Protein AF-A0A3M1ZAB5-F1 (afdb_monomer_lite)

Structure (mmCIF, N/CA/C/O backbone):
data_AF-A0A3M1ZAB5-F1
#
_entry.id   AF-A0A3M1ZAB5-F1
#
loop_
_atom_site.group_PDB
_atom_site.id
_atom_site.type_symbol
_atom_site.label_atom_id
_atom_site.label_alt_id
_atom_site.label_comp_id
_atom_site.label_asym_id
_atom_site.label_entity_id
_atom_site.label_seq_id
_atom_site.pdbx_PDB_ins_code
_atom_site.Cartn_x
_atom_site.Cartn_y
_atom_site.Cartn_z
_atom_site.occupancy
_atom_site.B_iso_or_equiv
_atom_site.auth_seq_id
_atom_site.auth_comp_id
_atom_site.auth_asym_id
_atom_site.auth_atom_id
_atom_site.pdbx_PDB_model_num
ATOM 1 N N . PRO A 1 1 ? -8.344 -4.254 19.975 1.00 91.75 1 PRO A N 1
ATOM 2 C CA . PRO A 1 1 ? -9.183 -4.299 21.205 1.00 91.75 1 PRO A CA 1
ATOM 3 C C . PRO A 1 1 ? -8.503 -5.169 22.272 1.00 91.75 1 PRO A C 1
ATOM 5 O O . PRO A 1 1 ? -7.841 -6.131 21.900 1.00 91.75 1 PRO A O 1
ATOM 8 N N . ALA A 1 2 ? -8.679 -4.872 23.566 1.00 95.12 2 ALA A N 1
ATOM 9 C CA . ALA A 1 2 ? -8.044 -5.644 24.647 1.00 95.12 2 ALA A CA 1
ATOM 10 C C . ALA A 1 2 ? -8.438 -7.136 24.643 1.00 95.12 2 ALA A C 1
ATOM 12 O O . ALA A 1 2 ? -7.658 -7.992 25.047 1.00 95.12 2 ALA A O 1
ATOM 13 N N . ARG A 1 3 ? -9.644 -7.451 24.152 1.00 97.12 3 ARG A N 1
ATOM 14 C CA . ARG A 1 3 ? -10.127 -8.818 23.912 1.00 97.12 3 ARG A CA 1
ATOM 15 C C . ARG A 1 3 ? -10.676 -8.921 22.478 1.00 97.12 3 ARG A C 1
ATOM 17 O O . ARG A 1 3 ? -11.824 -8.535 22.251 1.00 97.12 3 ARG A O 1
ATOM 24 N N . PRO A 1 4 ? -9.863 -9.338 21.488 1.00 97.50 4 PRO A N 1
ATOM 25 C CA . PRO A 1 4 ? -10.298 -9.481 20.096 1.00 97.50 4 PRO A CA 1
ATOM 26 C C . PRO A 1 4 ? -11.405 -10.524 19.921 1.00 97.50 4 PRO A C 1
ATOM 28 O O . PRO A 1 4 ? -11.357 -11.591 20.524 1.00 97.50 4 PRO A O 1
ATOM 31 N N . LYS A 1 5 ? -12.393 -10.221 19.068 1.00 97.88 5 LYS A N 1
ATOM 32 C CA . LYS A 1 5 ? -13.499 -11.141 18.742 1.00 97.88 5 LYS A CA 1
ATOM 33 C C . LYS A 1 5 ? -13.116 -12.194 17.693 1.00 97.88 5 LYS A C 1
ATOM 35 O O . LYS A 1 5 ? -13.805 -13.197 17.557 1.00 97.88 5 LYS A O 1
ATOM 40 N N . SER A 1 6 ? -12.041 -11.967 16.940 1.00 97.81 6 SER A N 1
ATOM 41 C CA . SER A 1 6 ? -11.509 -12.887 15.934 1.00 97.81 6 SER A CA 1
ATOM 42 C C . SER A 1 6 ? -10.006 -12.650 15.734 1.00 97.81 6 SER A C 1
ATOM 44 O O . SER A 1 6 ? -9.426 -11.748 16.344 1.00 97.81 6 SER A O 1
ATOM 46 N N . ARG A 1 7 ? -9.378 -13.466 14.877 1.00 96.00 7 ARG A N 1
ATOM 47 C CA . ARG A 1 7 ? -7.983 -13.301 14.430 1.00 96.00 7 ARG A CA 1
ATOM 48 C C . ARG A 1 7 ? -7.848 -12.494 13.130 1.00 96.00 7 ARG A C 1
ATOM 50 O O . ARG A 1 7 ? -6.744 -12.388 12.612 1.00 96.00 7 ARG A O 1
ATOM 57 N N . TYR A 1 8 ? -8.945 -11.959 12.594 1.00 97.06 8 TYR A N 1
ATOM 58 C CA . TYR A 1 8 ? -8.907 -11.148 11.379 1.00 97.06 8 TYR A CA 1
ATOM 59 C C . TYR A 1 8 ? -8.552 -9.705 11.724 1.00 97.06 8 TYR A C 1
ATOM 61 O O . TYR A 1 8 ? -9.237 -9.066 12.525 1.00 97.06 8 TYR A O 1
ATOM 69 N N . ALA A 1 9 ? -7.489 -9.205 11.104 1.00 97.00 9 ALA A N 1
ATOM 70 C CA . ALA A 1 9 ? -7.145 -7.793 11.104 1.00 97.00 9 ALA A CA 1
ATOM 71 C C . ALA A 1 9 ? -7.650 -7.148 9.807 1.00 97.00 9 ALA A C 1
ATOM 73 O O . ALA A 1 9 ? -7.620 -7.777 8.750 1.00 97.00 9 ALA A O 1
ATOM 74 N N . VAL A 1 10 ? -8.100 -5.896 9.894 1.00 97.44 10 VAL A N 1
ATOM 75 C CA . VAL A 1 10 ? -8.353 -5.075 8.706 1.00 97.44 10 VAL A CA 1
ATOM 76 C C . VAL A 1 10 ? -7.000 -4.565 8.214 1.00 97.44 10 VAL A C 1
ATOM 78 O O . VAL A 1 10 ? -6.260 -3.949 8.980 1.00 97.44 10 VAL A O 1
ATOM 81 N N . THR A 1 11 ? -6.654 -4.876 6.967 1.00 96.69 11 THR A N 1
ATOM 82 C CA . THR A 1 11 ? -5.379 -4.482 6.355 1.00 96.69 11 THR A CA 1
ATOM 83 C C . THR A 1 11 ? -5.355 -2.993 6.010 1.00 96.69 11 THR A C 1
ATOM 85 O O . THR A 1 11 ? -6.401 -2.372 5.859 1.00 96.69 11 THR A O 1
ATOM 88 N N . GLY A 1 12 ? -4.165 -2.430 5.791 1.00 96.44 12 GLY A N 1
ATOM 89 C CA . GLY A 1 12 ? -3.964 -1.015 5.443 1.00 96.44 12 GLY A CA 1
ATOM 90 C C . GLY A 1 12 ? -4.318 -0.608 4.002 1.00 96.44 12 GLY A C 1
ATOM 91 O O . GLY A 1 12 ? -3.651 0.263 3.457 1.00 96.44 12 GLY A O 1
ATOM 92 N N . LEU A 1 13 ? -5.316 -1.236 3.374 1.00 97.56 13 LEU A N 1
ATOM 93 C CA . LEU A 1 13 ? -5.795 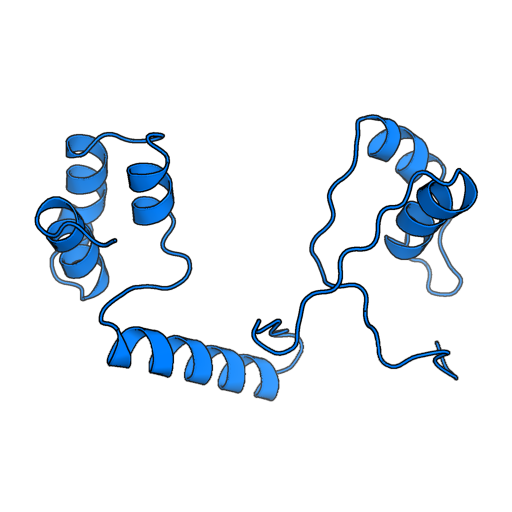-0.900 2.029 1.00 97.56 13 LEU A CA 1
ATOM 94 C C . LEU A 1 13 ? -7.316 -0.758 2.062 1.00 97.56 13 LEU A C 1
ATOM 96 O O . LEU A 1 13 ? -8.015 -1.692 2.454 1.00 97.56 13 LEU A O 1
ATOM 100 N N . TYR A 1 14 ? -7.809 0.401 1.635 1.00 97.88 14 TYR A N 1
ATOM 101 C CA . TYR A 1 14 ? -9.213 0.777 1.742 1.00 97.88 14 TYR A CA 1
ATOM 102 C C . TYR A 1 14 ? -9.680 1.400 0.428 1.00 97.88 14 TYR A C 1
ATOM 104 O O . TYR A 1 14 ? -8.960 2.201 -0.168 1.00 97.88 14 TYR A O 1
ATOM 112 N N . PHE A 1 15 ? -10.886 1.040 -0.002 1.00 98.44 15 PHE A N 1
ATOM 113 C CA . PHE A 1 15 ? -11.559 1.635 -1.151 1.00 98.44 15 PHE A CA 1
ATOM 114 C C . PHE A 1 15 ? -12.845 2.277 -0.650 1.00 98.44 15 PHE A C 1
ATOM 116 O O . PHE A 1 15 ? -13.621 1.624 0.046 1.00 98.44 15 PHE A O 1
ATOM 123 N N . TYR A 1 16 ? -13.054 3.540 -1.002 1.00 98.25 16 TYR A N 1
ATOM 124 C CA . TYR A 1 16 ? -14.241 4.291 -0.622 1.00 98.25 16 TYR A CA 1
ATOM 125 C C . TYR A 1 16 ? -14.832 5.006 -1.831 1.00 98.25 16 TYR A C 1
ATOM 127 O O . TYR A 1 16 ? -14.126 5.277 -2.805 1.00 98.25 16 TYR A O 1
ATOM 135 N N . ASP A 1 17 ? -16.118 5.318 -1.733 1.00 97.88 17 ASP A N 1
ATOM 136 C CA . ASP A 1 17 ? -16.797 6.219 -2.653 1.00 97.88 17 ASP A CA 1
ATOM 137 C C . ASP A 1 17 ? -16.645 7.687 -2.197 1.00 97.88 17 ASP A C 1
ATOM 139 O O . ASP A 1 17 ? -15.893 8.014 -1.269 1.00 97.88 17 ASP A O 1
ATOM 143 N N . GLU A 1 18 ? -17.340 8.600 -2.868 1.00 97.50 18 GLU A N 1
ATOM 144 C CA . GLU A 1 18 ? -17.300 10.036 -2.602 1.00 97.50 18 GLU A CA 1
ATOM 145 C C . GLU A 1 18 ? -17.748 10.437 -1.185 1.00 97.50 18 GLU A C 1
ATOM 147 O O . GLU A 1 18 ? -17.374 11.515 -0.713 1.00 97.50 18 GLU A O 1
ATOM 152 N N . ARG A 1 19 ? -18.497 9.586 -0.467 1.00 97.44 19 ARG A N 1
ATOM 153 C CA . ARG A 1 19 ? -18.983 9.856 0.898 1.00 97.44 19 ARG A CA 1
ATOM 154 C C . ARG A 1 19 ? -17.872 9.783 1.942 1.00 97.44 19 ARG A C 1
ATOM 156 O O . ARG A 1 19 ? -18.064 10.236 3.070 1.00 97.44 19 ARG A O 1
ATOM 163 N N . ALA A 1 20 ? -16.691 9.266 1.589 1.00 97.88 20 ALA A N 1
ATOM 164 C CA . ALA A 1 20 ? -15.558 9.151 2.508 1.00 97.88 20 ALA A CA 1
ATOM 165 C C . ALA A 1 20 ? -15.185 10.488 3.152 1.00 97.88 20 ALA A C 1
ATOM 167 O O . ALA A 1 20 ? -14.919 10.537 4.350 1.00 97.88 20 ALA A O 1
ATOM 168 N N . VAL A 1 21 ? -15.192 11.564 2.360 1.00 98.00 21 VAL A N 1
ATOM 169 C CA . VAL A 1 21 ? -14.828 12.912 2.811 1.00 98.00 21 VAL A CA 1
ATOM 170 C C . VAL A 1 21 ? -15.815 13.434 3.862 1.00 98.00 21 VAL A C 1
ATOM 172 O O . VAL A 1 21 ? -15.377 13.648 4.992 1.00 98.00 21 VAL A O 1
ATOM 175 N N . PRO A 1 22 ? -17.130 13.568 3.583 1.00 97.50 22 PRO A N 1
ATOM 176 C CA . PRO A 1 22 ? -18.071 14.060 4.590 1.00 97.50 22 PRO A CA 1
ATOM 177 C C . PRO A 1 22 ? -18.179 13.137 5.815 1.00 97.50 22 PRO A C 1
ATOM 179 O O . PRO A 1 22 ? -18.370 13.617 6.932 1.00 97.50 22 PRO A O 1
ATOM 182 N N . PHE A 1 23 ? -18.017 11.818 5.655 1.00 97.56 23 PHE A N 1
ATOM 183 C CA . PHE A 1 23 ? -17.979 10.904 6.801 1.00 97.56 23 PHE A CA 1
ATOM 184 C C . PHE A 1 23 ? -16.743 11.111 7.673 1.00 97.56 23 PHE A C 1
ATOM 186 O O . PHE A 1 23 ? -16.868 11.073 8.897 1.00 97.56 23 PHE A O 1
ATOM 193 N N . ALA A 1 24 ? -15.575 11.342 7.066 1.00 98.00 24 ALA A N 1
ATOM 194 C CA . ALA A 1 24 ? -14.336 11.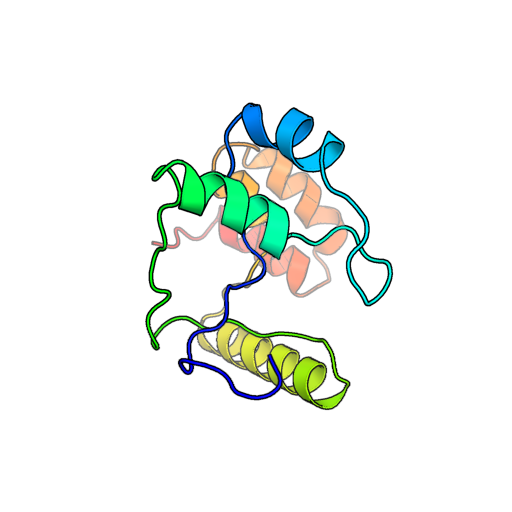628 7.781 1.00 98.00 24 ALA A CA 1
ATOM 195 C C . ALA A 1 24 ? -14.392 12.982 8.506 1.00 98.00 24 ALA A C 1
ATOM 197 O O . ALA A 1 24 ? -13.962 13.071 9.655 1.00 98.00 24 ALA A O 1
ATOM 198 N N . GLU A 1 25 ? -14.965 14.015 7.881 1.00 97.88 25 GLU A N 1
ATOM 199 C CA . GLU A 1 25 ? -15.156 15.341 8.492 1.00 97.88 25 GLU A CA 1
ATOM 200 C C . GLU A 1 25 ? -16.066 15.298 9.728 1.00 97.88 25 GLU A C 1
ATOM 202 O O . GLU A 1 25 ? -15.874 16.065 10.670 1.00 97.88 25 GLU A O 1
ATOM 207 N N . ALA A 1 26 ? -17.034 14.379 9.754 1.00 97.25 26 ALA A N 1
ATOM 208 C CA . ALA A 1 26 ? -17.944 14.182 10.879 1.00 97.25 26 ALA A CA 1
ATOM 209 C C . ALA A 1 26 ? -17.367 13.306 12.011 1.00 97.25 26 ALA A C 1
ATOM 211 O O . ALA A 1 26 ? -18.076 13.020 12.984 1.00 97.25 26 ALA A O 1
ATOM 212 N N . LEU A 1 27 ? -16.124 12.824 11.893 1.00 97.81 27 LEU A N 1
ATOM 213 C CA . LEU A 1 27 ? -15.485 12.034 12.943 1.00 97.81 27 LEU A CA 1
ATOM 214 C C . LEU A 1 27 ? -15.051 12.914 14.115 1.00 97.81 27 LEU A C 1
ATOM 216 O O . LEU A 1 27 ? -14.582 14.038 13.962 1.00 97.81 27 LEU A O 1
ATOM 220 N N . THR A 1 28 ? -15.152 12.349 15.312 1.00 97.69 28 THR A N 1
ATOM 221 C CA . THR A 1 28 ? -14.637 12.948 16.543 1.00 97.69 28 THR A CA 1
ATOM 222 C C . THR A 1 28 ? -13.421 12.166 17.028 1.00 97.69 28 THR A C 1
ATOM 224 O O . THR A 1 28 ? -13.405 10.945 16.858 1.00 97.69 28 THR A O 1
ATOM 227 N N . PRO A 1 29 ? -12.433 12.811 17.676 1.00 98.19 29 PRO A N 1
ATOM 228 C CA . PRO A 1 29 ? -11.287 12.105 18.234 1.00 98.19 29 PRO A CA 1
ATOM 229 C C . PRO A 1 29 ? -11.704 10.976 19.183 1.00 98.19 29 PRO A C 1
ATOM 231 O O . PRO A 1 29 ? -12.606 11.136 20.008 1.00 98.19 29 PRO A O 1
ATOM 234 N N . SER A 1 30 ? -11.030 9.835 19.076 1.00 97.62 30 SER A N 1
ATOM 235 C CA . SER A 1 30 ? -11.262 8.674 19.928 1.00 97.62 30 SER A CA 1
ATOM 236 C C . SER A 1 30 ? -10.707 8.875 21.342 1.00 97.62 30 SER A C 1
ATOM 238 O O . SER A 1 30 ? -10.087 9.889 21.664 1.00 97.62 30 SER A O 1
ATOM 240 N N . ALA A 1 31 ? -10.853 7.861 22.202 1.00 96.38 31 ALA A N 1
ATOM 241 C CA . ALA A 1 31 ? -10.275 7.872 23.549 1.00 96.38 31 ALA A CA 1
ATOM 242 C C . ALA A 1 31 ? -8.738 8.032 23.572 1.00 96.38 31 ALA A C 1
ATOM 244 O O . ALA A 1 31 ? -8.185 8.404 24.605 1.00 96.38 31 ALA A O 1
ATOM 245 N N . ARG A 1 32 ? -8.049 7.758 22.454 1.00 97.50 32 ARG A N 1
ATOM 246 C CA . ARG A 1 32 ? -6.602 7.991 22.288 1.00 97.50 32 ARG A CA 1
ATOM 247 C C . ARG A 1 32 ? -6.269 9.277 21.520 1.00 97.50 32 ARG A C 1
ATOM 249 O O . ARG A 1 32 ? -5.103 9.525 21.245 1.00 97.50 32 ARG A O 1
ATOM 256 N N . GLY A 1 33 ? -7.272 10.101 21.210 1.00 97.62 33 GLY A N 1
ATOM 257 C CA . GLY A 1 33 ? -7.101 11.405 20.569 1.00 97.62 33 GLY A CA 1
ATOM 258 C C . GLY A 1 33 ? -6.910 11.360 19.051 1.00 97.62 33 GLY A C 1
ATOM 259 O O . GLY A 1 33 ? -6.478 12.354 18.478 1.00 97.62 33 GLY A O 1
ATOM 260 N N . GLU A 1 34 ? -7.225 10.241 18.396 1.00 98.25 34 GLU A N 1
ATOM 261 C CA . GLU A 1 34 ? -7.051 10.061 16.948 1.00 98.25 34 GLU A CA 1
ATOM 262 C C . GLU A 1 34 ? -8.392 10.102 16.205 1.00 98.25 34 GLU A C 1
ATOM 264 O O . GLU A 1 34 ? -9.418 9.684 16.744 1.00 98.25 34 GLU A O 1
ATOM 269 N N . LEU A 1 35 ? -8.381 10.554 14.947 1.00 98.12 35 LEU A N 1
ATOM 270 C CA . LEU A 1 35 ? -9.482 10.317 14.010 1.00 98.12 35 LEU A CA 1
ATOM 271 C C . LEU A 1 35 ? -9.295 8.931 13.385 1.00 98.12 35 LEU A C 1
ATOM 273 O O . LEU A 1 35 ? -8.365 8.694 12.616 1.00 98.12 35 LEU A O 1
ATOM 277 N N . GLU A 1 36 ? -10.156 7.993 13.764 1.00 98.31 36 GLU A N 1
ATOM 278 C CA . GLU A 1 36 ? -9.948 6.575 13.485 1.00 98.31 36 GLU A CA 1
ATOM 279 C C . GLU A 1 36 ? -10.459 6.178 12.098 1.00 98.31 36 GLU A C 1
ATOM 281 O O . GLU A 1 36 ? -11.658 6.247 11.820 1.00 98.31 36 GLU A O 1
ATOM 286 N N . ILE A 1 37 ? -9.595 5.587 11.268 1.00 98.31 37 ILE A N 1
ATOM 287 C CA . ILE A 1 37 ? -10.040 4.918 10.030 1.00 98.31 37 ILE A CA 1
ATOM 288 C C . ILE A 1 37 ? -11.048 3.790 10.321 1.00 98.31 37 ILE A C 1
ATOM 290 O O . ILE A 1 37 ? -11.938 3.498 9.526 1.00 98.31 37 ILE A O 1
ATOM 294 N N . THR A 1 38 ? -10.952 3.178 11.508 1.00 98.19 38 THR A N 1
ATOM 295 C CA . THR A 1 38 ? -11.908 2.164 11.974 1.00 98.19 38 THR A CA 1
ATOM 296 C C . THR A 1 38 ? -13.304 2.751 12.188 1.00 98.19 38 THR A C 1
ATOM 298 O O . THR A 1 38 ? -14.287 2.043 11.978 1.00 98.19 38 THR A O 1
ATOM 301 N N . ASP A 1 39 ? -13.414 4.023 12.576 1.00 98.19 39 ASP A N 1
ATOM 302 C CA . ASP A 1 39 ? -14.706 4.685 12.755 1.00 98.19 39 ASP A CA 1
ATOM 303 C C . ASP A 1 39 ? -15.315 5.066 11.402 1.00 98.19 39 ASP A C 1
ATOM 305 O O . ASP A 1 39 ? -16.512 4.859 11.210 1.00 98.19 39 ASP A O 1
ATOM 309 N N . LEU A 1 40 ? -14.496 5.486 10.427 1.00 98.31 40 LEU A N 1
ATOM 310 C CA . LEU A 1 40 ? -14.944 5.646 9.038 1.00 98.31 40 LEU A CA 1
ATOM 311 C C . LEU A 1 40 ? -15.476 4.324 8.468 1.00 98.31 40 LEU A C 1
ATOM 313 O O . LEU A 1 40 ? -16.591 4.274 7.959 1.00 98.31 40 LEU A O 1
ATOM 317 N N . ASN A 1 41 ? -14.730 3.226 8.622 1.00 98.38 41 ASN A N 1
ATOM 318 C CA . ASN A 1 41 ? -15.187 1.895 8.203 1.00 98.38 41 ASN A CA 1
ATOM 319 C C . ASN A 1 41 ? -16.489 1.483 8.901 1.00 98.38 41 ASN A C 1
ATOM 321 O O . ASN A 1 41 ? -17.353 0.859 8.287 1.00 98.38 41 ASN A O 1
ATOM 325 N N . ARG A 1 42 ? -16.645 1.834 10.184 1.00 97.94 42 ARG A N 1
ATOM 326 C CA . ARG A 1 42 ? -17.859 1.529 10.942 1.00 97.94 42 ARG A CA 1
ATOM 327 C C . ARG A 1 42 ? -19.075 2.284 10.409 1.00 97.94 42 ARG A C 1
ATOM 329 O O . ARG A 1 42 ? -20.131 1.674 10.353 1.00 97.94 42 ARG A O 1
ATOM 336 N N . ARG A 1 43 ? -18.932 3.537 9.960 1.00 97.62 43 ARG A N 1
ATOM 337 C CA . ARG A 1 43 ? -20.027 4.289 9.315 1.00 97.62 43 ARG A CA 1
ATOM 338 C C . ARG A 1 43 ? -20.585 3.531 8.108 1.00 97.62 43 ARG A C 1
ATOM 340 O O . ARG A 1 43 ? -21.777 3.253 8.068 1.00 97.62 43 ARG A O 1
ATOM 347 N N . TYR A 1 44 ? -19.716 3.090 7.196 1.00 98.44 44 TYR A N 1
ATOM 348 C CA . TYR A 1 44 ? -20.135 2.263 6.056 1.00 98.44 44 TYR A CA 1
ATOM 349 C C . TYR A 1 44 ? -20.741 0.920 6.492 1.00 98.44 44 TYR A C 1
ATOM 351 O O . TYR A 1 44 ? -21.676 0.431 5.864 1.00 98.44 44 TYR A O 1
ATOM 359 N N . LEU A 1 45 ? -20.236 0.310 7.573 1.00 98.19 45 LEU A N 1
ATOM 360 C CA . LEU A 1 45 ? -20.803 -0.931 8.114 1.00 98.19 45 LEU A CA 1
ATOM 361 C C . LEU A 1 45 ? -22.219 -0.727 8.666 1.00 98.19 45 LEU A C 1
ATOM 363 O O . LEU A 1 45 ? -23.079 -1.576 8.455 1.00 98.19 45 LEU A O 1
ATOM 367 N N . GLU A 1 46 ? -22.451 0.374 9.378 1.00 97.69 46 GLU A N 1
ATOM 368 C CA . GLU A 1 46 ? -23.747 0.736 9.959 1.00 97.69 46 GLU A CA 1
ATOM 369 C C . GLU A 1 46 ? -24.789 1.059 8.880 1.00 97.69 46 GLU A C 1
ATOM 371 O O . GLU A 1 46 ? -25.962 0.742 9.062 1.00 97.69 46 GLU A O 1
ATOM 376 N N . GLU A 1 47 ? -24.361 1.604 7.738 1.00 96.81 47 GLU A N 1
ATOM 377 C CA . GLU A 1 47 ? -25.215 1.818 6.560 1.00 96.81 47 GLU A CA 1
ATOM 378 C C . GLU A 1 47 ? -25.439 0.545 5.723 1.00 96.81 47 GLU A C 1
ATOM 380 O O . GLU A 1 47 ? -26.287 0.535 4.836 1.00 96.81 47 GLU A O 1
ATOM 385 N N . GLY A 1 48 ? -24.729 -0.552 6.013 1.00 97.56 48 GLY A N 1
ATOM 386 C CA . GLY A 1 48 ? -24.819 -1.803 5.250 1.00 97.56 48 GLY A CA 1
ATOM 387 C C . GLY A 1 48 ? -24.032 -1.808 3.933 1.00 97.56 48 GLY A C 1
ATOM 388 O O . GLY A 1 48 ? -24.115 -2.778 3.183 1.00 97.56 48 GLY A O 1
ATOM 389 N N . ASP A 1 49 ? -23.227 -0.773 3.688 1.00 97.62 49 ASP A N 1
ATOM 390 C CA . ASP A 1 49 ? -22.462 -0.561 2.454 1.00 97.62 49 ASP A CA 1
ATOM 391 C C . ASP A 1 49 ? -20.993 -1.008 2.559 1.00 97.62 49 ASP A C 1
ATOM 393 O O . ASP A 1 49 ? -20.234 -0.937 1.590 1.00 97.62 49 ASP A O 1
ATOM 397 N N . LEU A 1 50 ? -20.556 -1.501 3.724 1.00 98.31 50 LEU A N 1
ATOM 398 C CA . LEU A 1 50 ? -19.211 -2.051 3.876 1.00 98.31 50 LEU A CA 1
ATOM 399 C C . LEU A 1 50 ? -19.126 -3.476 3.321 1.00 98.31 50 LEU A C 1
ATOM 401 O O . LEU A 1 50 ? -19.642 -4.431 3.909 1.00 98.31 50 LEU A O 1
ATOM 405 N N . ARG A 1 51 ? -18.343 -3.642 2.256 1.00 97.94 51 ARG A N 1
ATOM 406 C CA . ARG A 1 51 ? -17.920 -4.955 1.763 1.00 97.94 51 ARG A CA 1
ATOM 407 C C . ARG A 1 51 ? -16.549 -5.329 2.324 1.00 97.94 51 ARG A C 1
ATOM 409 O O . ARG A 1 51 ? -15.576 -4.607 2.130 1.00 97.94 51 ARG A O 1
ATOM 416 N N . VAL A 1 52 ? -16.466 -6.482 2.988 1.00 97.50 52 VAL A N 1
ATOM 417 C CA . VAL A 1 52 ? -15.209 -7.019 3.534 1.00 97.50 52 VAL A CA 1
ATOM 418 C C . VAL A 1 52 ? -14.758 -8.214 2.702 1.00 97.50 52 VAL A C 1
ATOM 420 O O . VAL A 1 52 ? -15.424 -9.246 2.687 1.00 97.50 52 VAL A O 1
ATOM 423 N N . GLU A 1 53 ? -13.611 -8.078 2.039 1.00 97.50 53 GLU A N 1
ATOM 424 C CA . GLU A 1 53 ? -12.989 -9.151 1.260 1.00 97.50 53 GLU A CA 1
ATOM 425 C C . GLU A 1 53 ? -11.890 -9.852 2.060 1.00 97.50 53 GLU A C 1
ATOM 427 O O . GLU A 1 53 ? -11.054 -9.215 2.706 1.00 97.50 53 GLU A O 1
ATOM 432 N N . VAL A 1 54 ? -11.882 -11.187 2.023 1.00 96.38 54 VAL A N 1
ATOM 433 C CA . VAL A 1 54 ? -10.903 -11.982 2.768 1.00 96.38 54 VAL A CA 1
ATOM 434 C C . VAL A 1 54 ? -9.628 -12.141 1.949 1.00 96.38 54 VAL A C 1
ATOM 436 O O . VAL A 1 54 ? -9.595 -12.854 0.946 1.00 96.38 54 VAL A O 1
ATOM 439 N N . MET A 1 55 ? -8.542 -11.548 2.441 1.00 96.06 55 MET A N 1
ATOM 440 C CA . MET A 1 55 ? -7.197 -11.831 1.952 1.00 96.06 55 MET A CA 1
ATOM 441 C C . MET A 1 55 ? -6.779 -13.241 2.397 1.00 96.06 55 MET A C 1
ATOM 443 O O . MET A 1 55 ? -6.517 -13.496 3.574 1.00 96.06 55 MET A O 1
ATOM 447 N N . GLY A 1 56 ? -6.777 -14.185 1.455 1.00 93.56 56 GLY A N 1
ATOM 448 C CA . GLY A 1 56 ? -6.468 -15.586 1.732 1.00 93.56 56 GLY A CA 1
ATOM 449 C C . GLY A 1 56 ? -5.013 -15.801 2.159 1.00 93.56 56 GLY A C 1
ATOM 450 O O . GLY A 1 56 ? -4.116 -15.063 1.767 1.00 93.56 56 GLY A O 1
ATOM 451 N N . ARG A 1 57 ? -4.752 -16.892 2.888 1.00 93.44 57 ARG A N 1
ATOM 452 C CA . ARG A 1 57 ? -3.417 -17.246 3.421 1.00 93.44 57 ARG A CA 1
ATOM 453 C C . ARG A 1 57 ? -2.299 -17.448 2.381 1.00 93.44 57 ARG A C 1
ATOM 455 O O . ARG A 1 57 ? -1.162 -17.680 2.771 1.00 93.44 57 ARG A O 1
ATOM 462 N N . GLY A 1 58 ? -2.635 -17.474 1.090 1.00 94.88 58 GLY A N 1
ATOM 463 C CA . GLY A 1 58 ? -1.667 -17.523 -0.011 1.00 94.88 58 GLY A CA 1
ATOM 464 C C . GLY A 1 58 ? -1.115 -16.147 -0.399 1.00 94.88 58 GLY A C 1
ATOM 465 O O . GLY A 1 58 ? -0.175 -16.072 -1.182 1.00 94.88 58 GLY A O 1
ATOM 466 N N . MET A 1 59 ? -1.692 -15.072 0.139 1.00 94.75 59 MET A N 1
ATOM 467 C CA . MET A 1 59 ? -1.210 -13.704 -0.013 1.00 94.75 59 MET A CA 1
ATOM 468 C C . MET A 1 59 ? -0.340 -13.332 1.189 1.00 94.75 59 MET A C 1
ATOM 470 O O . MET A 1 59 ? -0.576 -13.795 2.307 1.00 94.75 59 MET A O 1
ATOM 474 N N . ALA A 1 60 ? 0.660 -12.486 0.957 1.00 94.44 60 ALA A N 1
ATOM 475 C CA . ALA A 1 60 ? 1.501 -11.943 2.013 1.00 94.44 60 ALA A CA 1
ATOM 476 C C . ALA A 1 60 ? 1.093 -10.493 2.291 1.00 94.44 60 ALA A C 1
ATOM 478 O O . ALA A 1 60 ? 1.246 -9.628 1.430 1.00 94.44 60 ALA A O 1
ATOM 479 N N . TRP A 1 61 ? 0.597 -10.235 3.500 1.00 96.00 61 TRP A N 1
ATOM 480 C CA . TRP A 1 61 ? 0.480 -8.887 4.049 1.00 96.00 61 TRP A CA 1
ATOM 481 C C . TRP A 1 61 ? 1.568 -8.720 5.106 1.00 96.00 61 TRP A C 1
ATOM 483 O O . TRP A 1 61 ? 1.547 -9.392 6.136 1.00 96.00 61 TRP A O 1
ATOM 493 N N . LEU A 1 62 ? 2.552 -7.881 4.794 1.00 93.88 62 LEU A N 1
ATOM 494 C CA . LEU A 1 62 ? 3.724 -7.634 5.624 1.00 93.88 62 LEU A CA 1
ATOM 495 C C . LEU A 1 62 ? 3.651 -6.201 6.143 1.00 93.88 62 LEU A C 1
ATOM 497 O O . LEU A 1 62 ? 3.436 -5.277 5.360 1.00 93.88 62 LEU A O 1
ATOM 501 N N . ASP A 1 63 ? 3.831 -6.033 7.449 1.00 93.00 63 ASP A N 1
ATOM 502 C CA . ASP A 1 63 ? 3.928 -4.726 8.092 1.00 93.00 63 ASP A CA 1
ATOM 503 C C . ASP A 1 63 ? 5.370 -4.463 8.530 1.00 93.00 63 ASP A C 1
ATOM 505 O O . ASP A 1 63 ? 6.049 -5.344 9.056 1.00 93.00 63 ASP A O 1
ATOM 509 N N . THR A 1 64 ? 5.841 -3.238 8.334 1.00 95.44 64 THR A N 1
ATOM 510 C CA . THR A 1 64 ? 7.213 -2.822 8.655 1.00 95.44 64 THR A CA 1
ATOM 511 C C . THR A 1 64 ? 7.266 -1.978 9.929 1.00 95.44 64 THR A C 1
ATOM 513 O O . THR A 1 64 ? 8.130 -1.114 10.062 1.00 95.44 64 THR A O 1
ATOM 516 N N . GLY A 1 65 ? 6.325 -2.192 10.855 1.00 94.19 65 GLY A N 1
ATOM 517 C CA . GLY A 1 65 ? 6.211 -1.440 12.104 1.00 94.19 65 GLY A CA 1
ATOM 518 C C . GLY A 1 65 ? 7.328 -1.692 13.125 1.00 94.19 65 GLY A C 1
ATOM 519 O O . GLY A 1 65 ? 7.464 -0.910 14.066 1.00 94.19 65 GLY A O 1
ATOM 520 N N . THR A 1 66 ? 8.147 -2.741 12.969 1.00 97.12 66 THR A N 1
ATOM 521 C CA . THR A 1 66 ? 9.309 -3.011 13.836 1.00 97.12 66 THR A CA 1
ATOM 522 C C . THR A 1 66 ? 10.579 -3.263 13.021 1.00 97.12 66 THR A C 1
ATOM 524 O O . THR A 1 66 ? 10.527 -3.586 11.835 1.00 97.12 66 THR A O 1
ATOM 527 N N . HIS A 1 67 ? 11.753 -3.138 13.653 1.00 97.00 67 HIS A N 1
ATOM 528 C CA . HIS A 1 67 ? 13.030 -3.453 12.996 1.00 97.00 67 HIS A CA 1
ATOM 529 C C . HIS A 1 67 ? 13.098 -4.912 12.519 1.00 97.00 67 HIS A C 1
ATOM 531 O O . HIS A 1 67 ? 13.629 -5.187 11.445 1.00 97.00 67 HIS A O 1
ATOM 537 N N . GLU A 1 68 ? 12.559 -5.835 13.317 1.00 96.94 68 GLU A N 1
ATOM 538 C CA . GLU A 1 68 ? 12.500 -7.257 12.982 1.00 96.94 68 GLU A CA 1
ATOM 539 C C . GLU A 1 68 ? 11.573 -7.494 11.786 1.00 96.94 68 GLU A C 1
ATOM 541 O O . GLU A 1 68 ? 12.000 -8.084 10.795 1.00 96.94 68 GLU A O 1
ATOM 546 N N . SER A 1 69 ? 10.356 -6.938 11.811 1.00 95.88 69 SER A N 1
ATOM 547 C CA . SER A 1 69 ? 9.391 -7.131 10.724 1.00 95.88 69 SER A CA 1
ATOM 548 C C . SER A 1 69 ? 9.842 -6.475 9.414 1.00 95.88 69 SER A C 1
ATOM 550 O O . SER A 1 69 ? 9.605 -7.012 8.331 1.00 95.88 69 SER A O 1
ATOM 552 N N . LEU A 1 70 ? 10.574 -5.357 9.488 1.00 97.69 70 LEU A N 1
ATOM 553 C CA . LEU A 1 70 ? 11.222 -4.741 8.330 1.00 97.69 70 LEU A CA 1
ATOM 554 C C . LEU A 1 70 ? 12.291 -5.658 7.714 1.00 97.69 70 LEU A C 1
ATOM 556 O O . LEU A 1 70 ? 12.354 -5.795 6.489 1.00 97.69 70 LEU A O 1
ATOM 560 N N . LEU A 1 71 ? 13.129 -6.293 8.540 1.00 97.81 71 LEU A N 1
ATOM 561 C CA . LEU A 1 71 ? 14.153 -7.224 8.065 1.00 97.81 71 LEU A CA 1
ATOM 562 C C . LEU A 1 71 ? 13.520 -8.458 7.408 1.00 97.81 71 LEU A C 1
ATOM 564 O O . LEU A 1 71 ? 13.946 -8.862 6.324 1.00 97.81 71 LEU A O 1
ATOM 568 N N . GLU A 1 72 ? 12.487 -9.024 8.032 1.00 97.06 72 GLU A N 1
ATOM 569 C CA . GLU A 1 72 ? 11.724 -10.148 7.484 1.00 97.06 72 GLU A CA 1
ATOM 570 C C . GLU A 1 72 ? 11.082 -9.793 6.140 1.00 97.06 72 GLU A C 1
ATOM 572 O O . GLU A 1 72 ? 11.207 -10.555 5.177 1.00 97.06 72 GLU A O 1
ATOM 577 N N . ALA A 1 73 ? 10.467 -8.611 6.033 1.00 97.56 73 ALA A N 1
ATOM 578 C CA . ALA A 1 73 ? 9.885 -8.136 4.784 1.00 97.56 73 ALA A CA 1
ATOM 579 C C . ALA A 1 73 ? 10.943 -7.987 3.682 1.00 97.56 73 ALA A C 1
ATOM 581 O O . ALA A 1 73 ? 10.739 -8.439 2.552 1.00 97.56 73 ALA A O 1
ATOM 582 N N . GLY A 1 74 ? 12.113 -7.433 4.012 1.00 97.56 74 GLY A N 1
ATOM 583 C CA . GLY A 1 74 ? 13.236 -7.339 3.082 1.00 97.56 74 GLY A CA 1
ATOM 584 C C . GLY A 1 74 ? 13.728 -8.709 2.604 1.00 97.56 74 GLY A C 1
ATOM 585 O O . GLY A 1 74 ? 13.944 -8.911 1.406 1.00 97.56 74 GLY A O 1
ATOM 586 N N . ALA A 1 75 ? 13.863 -9.675 3.515 1.00 97.69 75 ALA A N 1
ATOM 587 C CA . ALA A 1 75 ? 14.270 -11.040 3.183 1.00 97.69 75 ALA A CA 1
ATOM 588 C C . ALA A 1 75 ? 13.231 -11.758 2.304 1.00 97.69 75 ALA A C 1
ATOM 590 O O . ALA A 1 75 ? 13.600 -12.465 1.357 1.00 97.69 75 ALA A O 1
ATOM 591 N N . PHE A 1 76 ? 11.941 -11.539 2.570 1.00 97.75 76 PHE A N 1
ATOM 592 C CA . PHE A 1 76 ? 10.840 -12.077 1.776 1.00 97.75 76 PHE A CA 1
ATOM 593 C C . PHE A 1 76 ? 10.905 -11.585 0.324 1.00 97.75 76 PHE A C 1
ATOM 595 O O . PHE A 1 76 ? 10.961 -12.400 -0.601 1.00 97.75 76 PHE A O 1
ATOM 602 N N . ILE A 1 77 ? 10.997 -10.265 0.119 1.00 97.56 77 ILE A N 1
ATOM 603 C CA . ILE A 1 77 ? 11.112 -9.665 -1.219 1.00 97.56 77 ILE A CA 1
ATOM 604 C C . ILE A 1 77 ? 12.382 -10.145 -1.921 1.00 97.56 77 ILE A C 1
ATOM 606 O O . ILE A 1 77 ? 12.319 -10.604 -3.061 1.00 97.56 77 ILE A O 1
ATOM 610 N N . GLN A 1 78 ? 13.529 -10.136 -1.234 1.00 97.19 78 GLN A N 1
ATOM 611 C CA . GLN A 1 78 ? 14.790 -10.597 -1.815 1.00 97.19 78 GLN A CA 1
ATOM 612 C C . GLN A 1 78 ? 14.699 -12.045 -2.321 1.00 97.19 78 GLN A C 1
ATOM 614 O O . GLN A 1 78 ? 15.231 -12.361 -3.387 1.00 97.19 78 GLN A O 1
ATOM 619 N N . THR A 1 79 ? 14.051 -12.929 -1.561 1.00 97.25 79 THR A N 1
ATOM 620 C CA . THR A 1 79 ? 13.905 -14.344 -1.925 1.00 97.25 79 THR A CA 1
ATOM 621 C C . THR A 1 79 ? 13.078 -14.508 -3.197 1.00 97.25 79 THR A C 1
ATOM 623 O O . THR A 1 79 ? 13.481 -15.252 -4.096 1.00 97.25 79 THR A O 1
ATOM 626 N N . LEU A 1 80 ? 11.961 -13.783 -3.303 1.00 95.88 80 LEU A N 1
ATOM 627 C CA . LEU A 1 80 ? 11.110 -13.797 -4.492 1.00 95.88 80 LEU A CA 1
ATOM 628 C C . LEU A 1 80 ? 11.854 -13.270 -5.722 1.00 95.88 80 LEU A C 1
ATOM 630 O O . LEU A 1 80 ? 11.918 -13.968 -6.738 1.00 95.88 80 LEU A O 1
ATOM 634 N N . GLU A 1 81 ? 12.488 -12.098 -5.614 1.00 96.19 81 GLU A N 1
ATOM 635 C CA . GLU A 1 81 ? 13.182 -11.483 -6.750 1.00 96.19 81 GLU A CA 1
ATOM 636 C C . GLU A 1 81 ? 14.347 -12.344 -7.248 1.00 96.19 81 GLU A C 1
ATOM 638 O O . GLU A 1 81 ? 14.519 -12.532 -8.453 1.00 96.19 81 GLU A O 1
ATOM 643 N N . LYS A 1 82 ? 15.134 -12.932 -6.335 1.00 94.19 82 LYS A N 1
ATOM 644 C CA . LYS A 1 82 ? 16.242 -13.827 -6.706 1.00 94.19 82 LYS A CA 1
ATOM 645 C C . LYS A 1 82 ? 15.757 -15.089 -7.414 1.00 94.19 82 LYS A C 1
ATOM 647 O O . LYS A 1 82 ? 16.448 -15.582 -8.302 1.00 94.19 82 LYS A O 1
ATOM 652 N N . ARG A 1 83 ? 14.607 -15.636 -7.010 1.00 95.06 83 ARG A N 1
ATOM 653 C CA . ARG A 1 83 ? 14.080 -16.888 -7.568 1.00 95.06 83 ARG A CA 1
ATOM 654 C C . ARG A 1 83 ? 13.418 -16.688 -8.927 1.00 95.06 83 ARG A C 1
ATOM 656 O O . ARG A 1 83 ? 13.565 -17.553 -9.785 1.00 95.06 83 ARG A O 1
ATOM 663 N N . GLN A 1 84 ? 12.673 -15.601 -9.100 1.00 92.25 84 GLN A N 1
ATOM 664 C CA . GLN A 1 84 ? 11.900 -15.341 -10.318 1.00 92.25 84 GLN A CA 1
ATOM 665 C C . GLN A 1 84 ? 12.675 -14.513 -11.344 1.00 92.25 84 GLN A C 1
ATOM 667 O O . GLN A 1 84 ? 12.360 -14.548 -12.528 1.00 92.25 84 GLN A O 1
ATOM 672 N N . GLY A 1 85 ? 13.667 -13.739 -10.900 1.00 90.62 85 GLY A N 1
ATOM 673 C CA . GLY A 1 85 ? 14.307 -12.723 -11.727 1.00 90.62 85 GLY A CA 1
ATOM 674 C C . GLY A 1 85 ? 13.405 -11.519 -12.014 1.00 90.62 85 GLY A C 1
ATOM 675 O O . GLY A 1 85 ? 13.816 -10.658 -12.784 1.00 90.62 85 GLY A O 1
ATOM 676 N N . LEU A 1 86 ? 12.214 -11.447 -11.414 1.00 93.44 86 LEU A N 1
ATOM 677 C CA . LEU A 1 86 ? 11.269 -10.334 -11.516 1.00 93.44 86 LEU A CA 1
ATOM 678 C C . LEU A 1 86 ? 11.378 -9.416 -10.301 1.00 93.44 86 LEU A C 1
ATOM 680 O O . LEU A 1 86 ? 11.836 -9.848 -9.244 1.00 93.44 86 LEU A O 1
ATOM 684 N N . LYS A 1 87 ? 10.968 -8.155 -10.452 1.00 96.00 87 LYS A N 1
ATOM 685 C CA . LYS A 1 87 ? 10.926 -7.194 -9.347 1.00 96.00 87 LYS A CA 1
ATOM 686 C C . LYS A 1 87 ? 9.527 -7.055 -8.779 1.00 96.00 87 LYS A C 1
ATOM 688 O O . LYS A 1 87 ? 8.555 -6.981 -9.524 1.00 96.00 87 LYS A O 1
ATOM 693 N N . VAL A 1 88 ? 9.427 -6.984 -7.455 1.00 96.81 88 VAL A N 1
ATOM 694 C CA . VAL A 1 88 ? 8.149 -6.730 -6.780 1.00 96.81 88 VAL A CA 1
ATOM 695 C C . VAL A 1 88 ? 7.962 -5.221 -6.643 1.00 96.81 88 VAL A C 1
ATOM 697 O O . VAL A 1 88 ? 8.875 -4.523 -6.214 1.00 96.81 88 VAL A O 1
ATOM 700 N N . ALA A 1 89 ? 6.774 -4.725 -6.997 1.00 97.25 89 ALA A N 1
ATOM 701 C CA . ALA A 1 89 ? 6.402 -3.313 -6.879 1.00 97.25 89 ALA A CA 1
ATOM 702 C C . ALA A 1 89 ? 7.331 -2.331 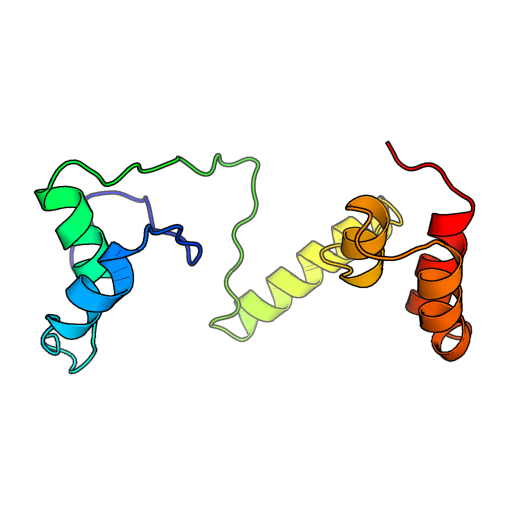-7.630 1.00 97.25 89 ALA A C 1
ATOM 704 O O . ALA A 1 89 ? 7.607 -1.244 -7.135 1.00 97.25 89 ALA A O 1
ATOM 705 N N . CYS A 1 90 ? 7.788 -2.695 -8.836 1.00 97.94 90 CYS A N 1
ATOM 706 C CA . CYS A 1 90 ? 8.509 -1.802 -9.750 1.00 97.94 90 CYS A CA 1
ATOM 707 C C . CYS A 1 90 ? 7.523 -0.847 -10.463 1.00 97.94 90 CYS A C 1
ATOM 709 O O . CYS A 1 90 ? 6.767 -1.308 -11.326 1.00 97.94 90 CYS A O 1
ATOM 711 N N . PRO A 1 91 ? 7.486 0.463 -10.137 1.00 98.25 91 PRO A N 1
ATOM 712 C CA . PRO A 1 91 ? 6.470 1.366 -10.682 1.00 98.25 91 PRO A CA 1
ATOM 713 C C . PRO A 1 91 ? 6.576 1.557 -12.195 1.00 98.25 91 PRO A C 1
ATOM 715 O O . PRO A 1 91 ? 5.553 1.660 -12.865 1.00 98.25 91 PRO A O 1
ATOM 718 N N . GLU A 1 92 ? 7.790 1.572 -12.748 1.00 98.00 92 GLU A N 1
ATOM 719 C CA . GLU A 1 92 ? 8.023 1.747 -14.183 1.00 98.00 92 GLU A CA 1
ATOM 720 C C . GLU A 1 92 ? 7.507 0.548 -14.981 1.00 98.00 92 GLU A C 1
ATOM 722 O O . GLU A 1 92 ? 6.865 0.720 -16.016 1.00 98.00 92 GLU A O 1
ATOM 727 N N . GLU A 1 93 ? 7.720 -0.669 -14.475 1.00 97.19 93 GLU A N 1
ATOM 728 C CA . GLU A 1 93 ? 7.159 -1.875 -15.079 1.00 97.19 93 GLU A CA 1
ATOM 729 C C . GLU A 1 93 ? 5.631 -1.884 -14.997 1.00 97.19 93 GLU A C 1
ATOM 731 O O . GLU A 1 93 ? 4.971 -2.173 -15.995 1.00 97.19 93 GLU A O 1
ATOM 736 N N . ILE A 1 94 ? 5.061 -1.554 -13.833 1.00 97.38 94 ILE A N 1
ATOM 737 C CA . ILE A 1 94 ? 3.605 -1.482 -13.655 1.00 97.38 94 ILE A CA 1
ATOM 738 C C . ILE A 1 94 ? 3.015 -0.460 -14.631 1.00 97.38 94 ILE A C 1
ATOM 740 O O . ILE A 1 94 ? 2.080 -0.785 -15.357 1.00 97.38 94 ILE A O 1
ATOM 744 N N . ALA A 1 95 ? 3.579 0.747 -14.699 1.00 98.00 95 ALA A N 1
ATOM 745 C CA . ALA A 1 95 ? 3.118 1.801 -15.597 1.00 98.00 95 ALA A CA 1
ATOM 746 C C . ALA A 1 95 ? 3.205 1.380 -17.069 1.00 98.00 95 ALA A C 1
ATOM 748 O O . ALA A 1 95 ? 2.270 1.622 -17.831 1.00 98.00 95 ALA A O 1
ATOM 749 N N . TYR A 1 96 ? 4.293 0.717 -17.464 1.00 96.69 96 TYR A N 1
ATOM 750 C CA . TYR A 1 96 ? 4.459 0.205 -18.821 1.00 96.69 96 TYR A CA 1
ATOM 751 C C . TYR A 1 96 ? 3.422 -0.875 -19.154 1.00 96.69 96 TYR A C 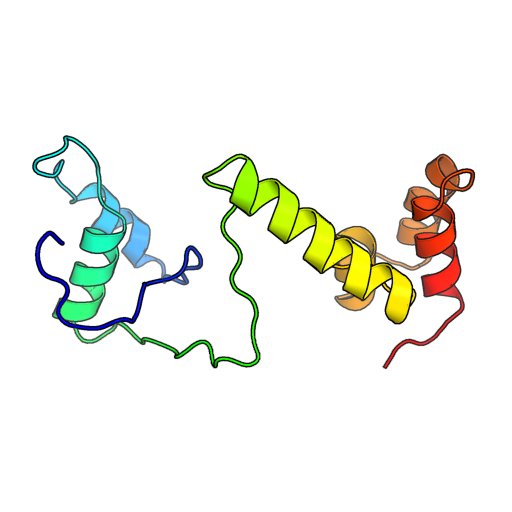1
ATOM 753 O O . TYR A 1 96 ? 2.739 -0.783 -20.173 1.00 96.69 96 TYR A O 1
ATOM 761 N N . ARG A 1 97 ? 3.228 -1.865 -18.273 1.00 95.38 97 ARG A N 1
ATOM 762 C CA . ARG A 1 97 ? 2.256 -2.957 -18.477 1.00 95.38 97 ARG A CA 1
ATOM 763 C C . ARG A 1 97 ? 0.802 -2.484 -18.443 1.00 95.38 97 ARG A C 1
ATOM 765 O O . ARG A 1 97 ? -0.024 -3.038 -19.160 1.00 95.38 97 ARG A O 1
ATOM 772 N N . MET A 1 98 ? 0.499 -1.458 -17.648 1.00 96.69 98 MET A N 1
ATOM 773 C CA . MET A 1 98 ? -0.813 -0.802 -17.608 1.00 96.69 98 MET A CA 1
ATOM 774 C C . MET A 1 98 ? -1.052 0.136 -18.804 1.00 96.69 98 MET A C 1
ATOM 776 O O . MET A 1 98 ? -2.154 0.657 -18.957 1.00 96.69 98 MET A O 1
ATOM 780 N N . GLY A 1 99 ? -0.041 0.368 -19.650 1.00 96.44 99 GLY A N 1
ATOM 781 C CA . GLY A 1 99 ? -0.136 1.257 -20.809 1.00 96.44 99 GLY A CA 1
ATOM 782 C C . GLY A 1 99 ? -0.123 2.749 -20.464 1.00 96.44 99 GLY A C 1
ATOM 783 O O . GLY A 1 99 ? -0.497 3.568 -21.298 1.00 96.44 99 GLY A O 1
ATOM 784 N N . TYR A 1 100 ? 0.303 3.120 -19.254 1.00 98.19 100 TYR A N 1
ATOM 785 C CA . TYR A 1 100 ? 0.444 4.521 -18.841 1.00 98.19 100 TYR A CA 1
ATOM 786 C C . TYR A 1 100 ? 1.666 5.195 -19.471 1.00 98.19 100 TYR A C 1
ATOM 788 O O . TYR A 1 100 ? 1.677 6.414 -19.630 1.00 98.19 100 TYR A O 1
ATOM 796 N N . ILE A 1 101 ? 2.690 4.409 -19.822 1.00 98.31 101 ILE A N 1
ATOM 797 C CA . ILE A 1 101 ? 3.889 4.876 -20.523 1.00 98.31 101 ILE A CA 1
ATOM 798 C C . ILE A 1 101 ? 4.228 3.971 -21.708 1.00 98.31 101 ILE A C 1
ATOM 800 O O . ILE A 1 101 ? 3.936 2.774 -21.704 1.00 98.31 101 ILE A O 1
ATOM 804 N N . SER A 1 102 ? 4.875 4.545 -22.718 1.00 98.00 102 SER A N 1
ATOM 805 C CA . SER A 1 102 ? 5.374 3.826 -23.887 1.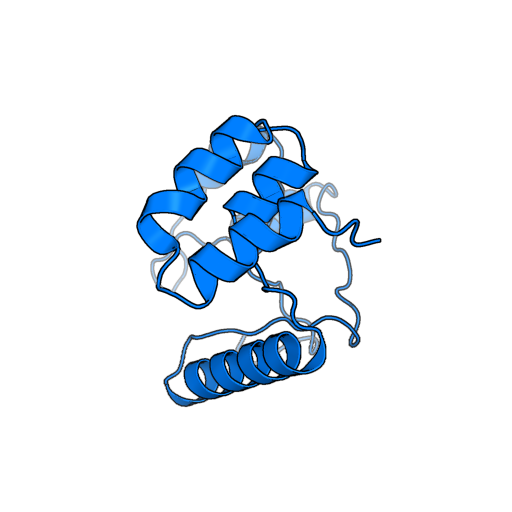00 98.00 102 SER A CA 1
ATOM 806 C C . SER A 1 102 ? 6.696 3.100 -23.611 1.00 98.00 102 SER A C 1
ATOM 808 O O . SER A 1 102 ? 7.382 3.348 -22.616 1.00 98.00 102 SER A O 1
ATOM 810 N N . ALA A 1 103 ? 7.090 2.228 -24.543 1.00 97.44 103 ALA A N 1
ATOM 811 C CA . ALA A 1 103 ? 8.390 1.560 -24.519 1.00 97.44 103 ALA A CA 1
ATOM 812 C C . ALA A 1 103 ? 9.566 2.556 -24.539 1.00 97.44 103 ALA A C 1
ATOM 814 O O . ALA A 1 103 ? 10.549 2.360 -23.827 1.00 97.44 103 ALA A O 1
ATOM 815 N N . ASP A 1 104 ? 9.450 3.645 -25.305 1.00 98.06 104 ASP A N 1
ATOM 816 C CA . ASP A 1 104 ? 10.488 4.679 -25.383 1.00 98.06 104 ASP A CA 1
ATOM 817 C C . ASP A 1 104 ? 10.606 5.459 -24.070 1.00 98.06 104 ASP A C 1
ATOM 819 O O . ASP A 1 104 ? 11.711 5.744 -23.612 1.00 98.06 104 ASP A O 1
ATOM 823 N N . GLN A 1 105 ? 9.474 5.747 -23.418 1.00 98.31 105 GLN A N 1
ATOM 824 C CA . GLN A 1 105 ? 9.466 6.381 -22.099 1.00 98.31 105 GLN A CA 1
ATOM 825 C C . GLN A 1 105 ? 10.104 5.472 -21.044 1.00 98.31 105 GLN A C 1
ATOM 827 O O . GLN A 1 105 ? 10.936 5.931 -20.264 1.00 98.31 105 GLN A O 1
ATOM 832 N N . LEU A 1 106 ? 9.778 4.178 -21.048 1.00 98.06 106 LEU A N 1
ATOM 833 C CA . LEU A 1 106 ? 10.411 3.211 -20.155 1.00 98.06 106 LEU A CA 1
ATOM 834 C C . LEU A 1 106 ? 11.924 3.100 -20.413 1.00 98.06 106 LEU A C 1
ATOM 836 O O . LEU A 1 106 ? 12.710 3.095 -19.465 1.00 98.06 106 LEU A O 1
ATOM 840 N N . ARG A 1 107 ? 12.351 3.067 -21.681 1.00 97.94 107 ARG A N 1
ATOM 841 C CA . ARG A 1 107 ? 13.773 3.053 -22.053 1.00 97.94 107 ARG A CA 1
ATOM 842 C C . ARG A 1 107 ? 14.503 4.282 -21.513 1.00 97.94 107 ARG A C 1
ATOM 844 O O . ARG A 1 107 ? 15.548 4.130 -20.885 1.00 97.94 107 ARG A O 1
ATOM 851 N N . ALA A 1 108 ? 13.923 5.469 -21.680 1.00 98.25 108 ALA A N 1
ATOM 852 C CA . ALA A 1 108 ? 14.494 6.716 -21.177 1.00 98.25 108 ALA A CA 1
ATOM 853 C C . ALA A 1 108 ? 14.637 6.732 -19.642 1.00 98.25 108 ALA A C 1
ATOM 855 O O . ALA A 1 108 ? 15.612 7.273 -19.125 1.00 98.25 108 ALA A O 1
ATOM 856 N N . LEU A 1 109 ? 13.712 6.104 -18.902 1.00 97.94 109 LEU A N 1
ATOM 857 C CA . LEU A 1 109 ? 13.828 5.925 -17.445 1.00 97.94 109 LEU A CA 1
ATOM 858 C C . LEU A 1 109 ? 14.930 4.922 -17.065 1.00 97.94 109 LEU A C 1
ATOM 860 O O . LEU A 1 109 ? 15.591 5.070 -16.036 1.00 97.94 109 LEU A O 1
ATOM 864 N N . ALA A 1 110 ? 15.146 3.901 -17.894 1.00 97.62 110 ALA A N 1
ATOM 865 C CA . ALA A 1 110 ? 16.093 2.826 -17.627 1.00 97.62 110 ALA A CA 1
ATOM 866 C C . ALA A 1 110 ? 17.555 3.200 -17.924 1.00 97.62 110 ALA A C 1
ATOM 868 O O . ALA A 1 110 ? 18.461 2.763 -17.207 1.00 97.62 110 ALA A O 1
ATOM 869 N N . GLU A 1 111 ? 17.798 4.004 -18.961 1.00 97.12 111 GLU A N 1
ATOM 870 C CA . GLU A 1 111 ? 19.137 4.376 -19.441 1.00 97.12 111 GLU A CA 1
ATO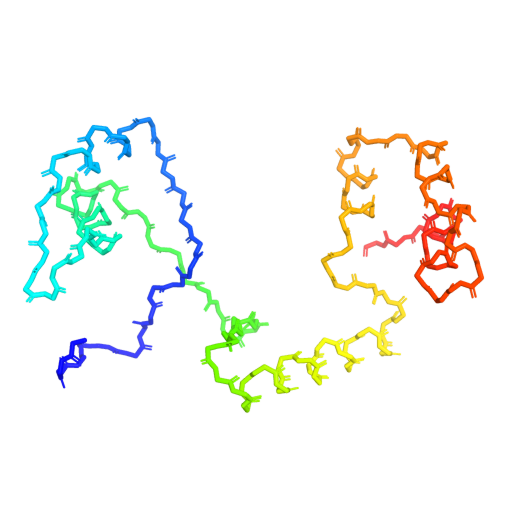M 871 C C . GLU A 1 111 ? 20.044 5.002 -18.363 1.00 97.12 111 GLU A C 1
ATOM 873 O O . GLU A 1 111 ? 21.169 4.515 -18.191 1.00 97.12 111 GLU A O 1
ATOM 878 N N . PRO A 1 112 ? 19.593 5.984 -17.554 1.00 97.94 112 PRO A N 1
ATOM 879 C CA . PRO A 1 112 ? 20.405 6.542 -16.468 1.00 97.94 112 PRO A CA 1
ATOM 880 C C . PRO A 1 112 ? 20.818 5.495 -15.425 1.00 97.94 112 PRO A C 1
ATOM 882 O O . PRO A 1 112 ? 21.850 5.626 -14.765 1.00 97.94 112 PRO A O 1
ATOM 885 N N . LEU A 1 113 ? 20.025 4.430 -15.283 1.00 97.44 113 LEU A N 1
ATOM 886 C CA . LEU A 1 113 ? 20.211 3.366 -14.302 1.00 97.44 113 LEU A CA 1
ATOM 887 C C . LEU A 1 113 ? 20.899 2.128 -14.887 1.00 97.44 113 LEU A C 1
ATOM 889 O O . LEU A 1 113 ? 21.096 1.159 -14.148 1.00 97.44 113 LEU A O 1
ATOM 893 N N . ALA A 1 114 ? 21.290 2.123 -16.166 1.00 95.38 114 ALA A N 1
ATOM 894 C CA . ALA A 1 114 ? 21.732 0.928 -16.898 1.00 95.38 114 ALA A CA 1
ATOM 895 C C . ALA A 1 114 ? 22.934 0.198 -16.264 1.00 95.38 114 ALA A C 1
ATOM 897 O O . ALA A 1 114 ? 23.108 -1.011 -16.428 1.00 95.38 114 ALA A O 1
ATOM 898 N N . LYS A 1 115 ? 23.758 0.904 -15.479 1.00 96.19 115 LYS A N 1
ATOM 899 C CA . LYS A 1 115 ? 24.887 0.306 -14.740 1.00 96.19 115 LYS A CA 1
ATOM 900 C C . LYS A 1 115 ? 24.451 -0.492 -13.500 1.00 96.19 115 LYS A C 1
ATOM 902 O O . LYS A 1 115 ? 25.213 -1.323 -13.006 1.00 96.19 115 LYS A O 1
ATOM 907 N N . SER A 1 116 ? 23.228 -0.292 -13.014 1.00 96.81 116 SER A N 1
ATOM 908 C CA . SER A 1 116 ? 22.655 -0.987 -11.856 1.00 96.81 116 SER A CA 1
ATOM 909 C C . SER A 1 116 ? 21.888 -2.253 -12.254 1.00 96.81 116 SER A C 1
ATOM 911 O O . SER A 1 116 ? 21.493 -2.431 -13.405 1.00 96.81 116 SER A O 1
ATOM 913 N N . GLY A 1 117 ? 21.626 -3.134 -11.282 1.00 94.94 117 GLY A N 1
ATOM 914 C CA . GLY A 1 117 ? 20.713 -4.263 -11.495 1.00 94.94 117 GLY A CA 1
ATOM 915 C C . GLY A 1 117 ? 19.282 -3.823 -11.831 1.00 94.94 117 GLY A C 1
ATOM 916 O O . GLY A 1 117 ? 18.588 -4.537 -12.545 1.00 94.94 117 GLY A O 1
ATOM 917 N N . TYR A 1 118 ? 18.862 -2.642 -11.367 1.00 97.50 118 TYR A N 1
ATOM 918 C CA . TYR A 1 118 ? 17.526 -2.098 -11.615 1.00 97.50 118 TYR A CA 1
ATOM 919 C C . TYR A 1 118 ? 17.367 -1.586 -13.053 1.00 97.50 118 TYR A C 1
ATOM 921 O O . TYR A 1 118 ? 16.450 -1.998 -13.748 1.00 97.50 118 TYR A O 1
ATOM 929 N N . GLY A 1 119 ? 18.298 -0.775 -13.562 1.00 96.94 119 GLY A N 1
ATOM 930 C CA . GLY A 1 119 ? 18.228 -0.318 -14.957 1.00 96.94 119 GLY A CA 1
ATOM 931 C C . GLY A 1 119 ? 18.365 -1.463 -15.961 1.00 96.94 119 GLY A C 1
ATOM 932 O O . GLY A 1 119 ? 17.630 -1.507 -16.942 1.00 96.94 119 GLY A O 1
ATOM 933 N N . ARG A 1 120 ? 19.224 -2.457 -15.679 1.00 95.94 120 ARG A N 1
ATOM 934 C CA . ARG A 1 120 ? 19.281 -3.687 -16.493 1.00 95.94 120 ARG A CA 1
ATOM 935 C C . ARG A 1 120 ? 17.955 -4.446 -16.493 1.00 95.94 120 ARG A C 1
ATOM 937 O O . ARG A 1 120 ? 17.569 -4.975 -17.529 1.00 95.94 120 ARG A O 1
ATOM 944 N N . TYR A 1 121 ? 17.263 -4.490 -15.354 1.00 96.81 121 TYR A N 1
ATOM 945 C CA . TYR A 1 121 ? 15.932 -5.083 -15.260 1.00 96.81 121 TYR A CA 1
ATOM 946 C C . TYR A 1 121 ? 14.925 -4.366 -16.169 1.00 96.81 121 TYR A C 1
ATOM 948 O O . TYR A 1 121 ? 14.266 -5.021 -16.973 1.00 96.81 121 TYR A O 1
ATOM 956 N N . LEU A 1 122 ? 14.865 -3.033 -16.091 1.00 96.94 122 LEU A N 1
ATOM 957 C CA . LEU A 1 122 ? 13.948 -2.215 -16.891 1.00 96.94 122 LEU A CA 1
ATOM 958 C C . LEU A 1 122 ? 14.214 -2.301 -18.402 1.00 96.94 122 LEU A C 1
ATOM 960 O O . LEU A 1 122 ? 13.285 -2.265 -19.199 1.00 96.94 122 LEU A O 1
ATOM 964 N N . LEU A 1 123 ? 15.475 -2.433 -18.814 1.00 95.75 123 LEU A N 1
ATOM 965 C CA . LEU A 1 123 ? 15.801 -2.648 -20.226 1.00 95.75 123 LEU A CA 1
ATOM 966 C C . LEU A 1 123 ? 15.356 -4.038 -20.695 1.00 95.75 123 LEU A C 1
ATOM 968 O O . LEU A 1 123 ? 14.804 -4.166 -21.781 1.00 95.75 123 LEU A O 1
ATOM 972 N N . ARG A 1 124 ? 15.528 -5.067 -19.859 1.00 95.06 124 ARG A N 1
ATOM 973 C CA . ARG A 1 124 ? 15.158 -6.446 -20.203 1.00 95.06 124 ARG A CA 1
ATOM 974 C C . ARG A 1 124 ? 13.649 -6.639 -20.368 1.00 95.06 124 ARG A C 1
ATOM 976 O O . ARG A 1 124 ? 13.232 -7.386 -21.244 1.00 95.06 124 ARG A O 1
ATOM 983 N N . ILE A 1 125 ? 12.813 -5.961 -19.579 1.00 93.25 125 ILE A N 1
ATOM 984 C CA . ILE A 1 125 ? 11.345 -6.073 -19.724 1.00 93.25 125 ILE A CA 1
ATOM 985 C C . ILE A 1 125 ? 10.818 -5.527 -21.065 1.00 93.25 125 ILE A C 1
ATOM 987 O O . ILE A 1 125 ? 9.688 -5.837 -21.429 1.00 93.25 125 ILE A O 1
ATOM 991 N N . LEU A 1 126 ? 11.610 -4.732 -21.799 1.00 91.56 126 LEU A N 1
ATOM 992 C CA . LEU A 1 126 ? 11.281 -4.301 -23.164 1.00 91.56 126 LEU A CA 1
ATOM 993 C C . LEU A 1 126 ? 11.518 -5.407 -24.206 1.00 91.56 126 LEU A C 1
ATOM 995 O O . LEU A 1 126 ? 10.978 -5.329 -25.307 1.00 91.56 126 LEU A O 1
ATOM 999 N N . GLU A 1 127 ? 12.339 -6.403 -23.874 1.00 87.50 127 GLU A N 1
ATOM 1000 C CA . GLU A 1 127 ? 12.738 -7.504 -24.758 1.00 87.50 127 GLU A CA 1
ATOM 1001 C C . GLU A 1 127 ? 11.948 -8.785 -24.443 1.00 87.50 127 GLU A C 1
ATOM 1003 O O . GLU A 1 127 ? 11.507 -9.487 -25.354 1.00 87.50 127 GLU A O 1
ATOM 1008 N N . ASP A 1 128 ? 11.709 -9.055 -23.156 1.00 81.12 128 ASP A N 1
ATOM 1009 C CA . ASP A 1 128 ? 11.081 -10.286 -22.677 1.00 81.12 128 ASP A CA 1
ATOM 1010 C C . ASP A 1 128 ? 9.576 -10.121 -22.419 1.00 81.12 128 ASP A C 1
ATOM 1012 O O . ASP A 1 128 ? 9.128 -9.337 -21.574 1.00 81.12 128 ASP A O 1
ATOM 1016 N N . ARG A 1 129 ? 8.764 -10.954 -23.078 1.00 73.44 129 ARG A N 1
ATOM 1017 C CA . ARG A 1 129 ? 7.331 -11.054 -22.779 1.00 73.44 129 ARG A CA 1
ATOM 1018 C C . ARG A 1 129 ? 7.112 -11.929 -21.542 1.00 73.44 129 ARG A C 1
ATOM 1020 O O . ARG A 1 129 ? 7.172 -13.151 -21.620 1.00 73.44 129 ARG A O 1
ATOM 1027 N N . VAL A 1 130 ? 6.842 -11.291 -20.406 1.00 76.31 130 VAL A N 1
ATOM 1028 C CA . VAL A 1 130 ? 6.431 -11.955 -19.153 1.00 76.31 130 VAL A CA 1
ATOM 1029 C C . VAL A 1 130 ? 4.907 -12.148 -19.157 1.00 76.31 130 VAL A C 1
ATOM 1031 O O . VAL A 1 130 ? 4.194 -11.199 -19.498 1.00 76.31 130 VAL A O 1
ATOM 1034 N N . PHE A 1 131 ? 4.436 -13.360 -18.826 1.00 69.56 131 PHE A N 1
ATOM 1035 C CA . PHE A 1 131 ? 3.023 -13.779 -18.836 1.00 69.56 131 PHE A CA 1
ATOM 1036 C C . PHE A 1 131 ? 2.404 -13.792 -17.440 1.00 69.56 131 PHE A C 1
ATOM 1038 O O . PHE A 1 131 ? 3.116 -14.204 -16.495 1.00 69.56 131 PHE A O 1
#

Secondary structure (DSSP, 8-state):
--S-SSSPPPPS-----TTHHHHHHT----TTS---HHHHHHHHHHTT--------TTS-----SSHHHHHHHHHHHHHHHHHHSPPTT-HHHHHHHTTSS-HHHHHHHHGGGTTSHHHHHHHHTTT----

Foldseek 3Di:
DVDDPDPDDDAPDDDDDPCLVVLQVPADQDPVGDSDPVSSLVVCVVVVNRDDDDDDPVDDDQDPPDPVSVVVVVVVQVVVCVVPVDHDPDVLLVCPVVVVDDLVRLLVVLVVVVVDSVSVSSPVCSVDDDD

pLDDT: mean 96.09, std 4.18, range [69.56, 98.44]

Radius of gyration: 20.5 Å; chains: 1; bounding box: 50×33×50 Å

Sequence (131 aa):
PARPKSRYAVTGLYFYDERAVPFAEALTPSARGELEITDLNRRYLEEGDLRVEVMGRGMAWLDTGTHESLLEAGAFIQTLEKRQGLKVACPEEIAYRMGYISADQLRALAEPLAKSGYGRYLLRILEDRVF